Protein AF-A0A0D3B7G0-F1 (afdb_monomer_lite)

pLDDT: mean 74.79, std 9.03, range [39.84, 90.5]

InterPro domains:
  IPR006773 Proteasomal ubiquitin receptor Rpn13/ADRM1 [PTHR12225] (1-79)
  IPR032368 RPN13, DEUBAD domain [PF16550] (2-75)
  IPR038108 RPN13, DEUBAD domain superfamily [G3DSA:1.10.2020.20] (1-80)
  IPR044867 DEUBAD domain [PS51916] (1-81)

Foldseek 3Di:
DVPLVPDVPLVVCVVVDPPPQRDSVSVVCCCVDPVNVVVVVVVVVCQQVLVDDCVVVVQDCVQFPSHNVSSVVSVVVVVVD

Structure (mmCIF, N/CA/C/O backbone):
data_AF-A0A0D3B7G0-F1
#
_entry.id   AF-A0A0D3B7G0-F1
#
loop_
_atom_site.group_PDB
_atom_site.id
_atom_site.type_symbol
_atom_site.label_atom_id
_atom_site.label_alt_id
_atom_site.label_comp_id
_atom_site.label_asym_id
_atom_site.label_entity_id
_atom_site.label_seq_id
_atom_site.pdbx_PDB_ins_code
_atom_site.Cartn_x
_atom_site.Cartn_y
_atom_site.Cartn_z
_atom_site.occupancy
_atom_site.B_iso_or_equiv
_atom_site.auth_seq_id
_atom_site.auth_comp_id
_atom_site.auth_asym_id
_atom_site.auth_atom_id
_atom_site.pdbx_PDB_model_num
ATOM 1 N N . MET A 1 1 ? 15.756 -13.556 -9.774 1.00 57.53 1 MET A N 1
ATOM 2 C CA . MET A 1 1 ? 14.467 -12.920 -9.439 1.00 57.53 1 MET A CA 1
ATOM 3 C C . MET A 1 1 ? 13.358 -13.771 -10.046 1.00 57.53 1 MET A C 1
ATOM 5 O O . MET A 1 1 ? 13.047 -13.563 -11.201 1.00 57.53 1 MET A O 1
ATOM 9 N N . PRO A 1 2 ? 12.799 -14.768 -9.341 1.00 67.56 2 PRO A N 1
ATOM 10 C CA . PRO A 1 2 ? 11.951 -15.758 -10.009 1.00 67.56 2 PRO A CA 1
ATOM 11 C C . PRO A 1 2 ? 10.526 -15.252 -10.281 1.00 67.56 2 PRO A C 1
ATOM 13 O O . PRO A 1 2 ? 9.993 -15.510 -11.343 1.00 67.56 2 PRO A O 1
ATOM 16 N N . LEU A 1 3 ? 9.905 -14.495 -9.368 1.00 63.59 3 LEU A N 1
ATOM 17 C CA . LEU A 1 3 ? 8.461 -14.198 -9.442 1.00 63.59 3 LEU A CA 1
ATOM 18 C C . LEU A 1 3 ? 8.050 -13.149 -10.487 1.00 63.59 3 LEU A C 1
ATOM 20 O O . LEU A 1 3 ? 6.929 -13.195 -10.965 1.00 63.59 3 LEU A O 1
ATOM 24 N N . LEU A 1 4 ? 8.924 -12.204 -10.839 1.00 65.06 4 LEU A N 1
ATOM 25 C CA . LEU A 1 4 ? 8.654 -11.246 -11.927 1.00 65.06 4 LEU A CA 1
ATOM 26 C C . LEU A 1 4 ? 8.852 -11.875 -13.315 1.00 65.06 4 LEU A C 1
ATOM 28 O O . LEU A 1 4 ? 8.296 -11.387 -14.298 1.00 65.06 4 LEU A O 1
ATOM 32 N N . GLU A 1 5 ? 9.634 -12.955 -13.379 1.00 63.38 5 GLU A N 1
ATOM 33 C CA . GLU A 1 5 ? 9.895 -13.733 -14.595 1.00 63.38 5 GLU A CA 1
ATOM 34 C C . GLU A 1 5 ? 8.980 -14.961 -14.721 1.00 63.38 5 GLU A C 1
ATOM 36 O O . GLU A 1 5 ? 8.872 -15.550 -15.795 1.00 63.38 5 GLU A O 1
ATOM 41 N N . MET A 1 6 ? 8.309 -15.357 -13.638 1.00 60.00 6 MET A N 1
ATOM 42 C CA . MET A 1 6 ? 7.386 -16.487 -13.593 1.00 60.00 6 MET A CA 1
ATOM 43 C C . MET A 1 6 ? 5.953 -15.967 -13.493 1.00 60.00 6 MET A C 1
ATOM 45 O O . MET A 1 6 ? 5.651 -15.204 -12.586 1.00 60.00 6 MET A O 1
ATOM 49 N N . LEU A 1 7 ? 5.076 -16.464 -14.377 1.00 58.56 7 LEU A N 1
ATOM 50 C CA . LEU A 1 7 ? 3.658 -16.090 -14.564 1.00 58.56 7 LEU A CA 1
ATOM 51 C C . LEU A 1 7 ? 3.450 -14.816 -15.407 1.00 58.56 7 LEU A C 1
ATOM 53 O O . LEU A 1 7 ? 4.363 -13.998 -15.512 1.00 58.56 7 LEU A O 1
ATOM 57 N N . PRO A 1 8 ? 2.258 -14.621 -16.020 1.00 70.81 8 PRO A N 1
ATOM 58 C CA . PRO A 1 8 ? 1.927 -13.440 -16.830 1.00 70.81 8 PRO A CA 1
ATOM 59 C C . PRO A 1 8 ? 1.759 -12.170 -15.971 1.00 70.81 8 PRO A C 1
ATOM 61 O O . PRO A 1 8 ? 0.836 -11.385 -16.158 1.00 70.81 8 PRO A O 1
ATOM 64 N N . VAL A 1 9 ? 2.646 -11.955 -14.996 1.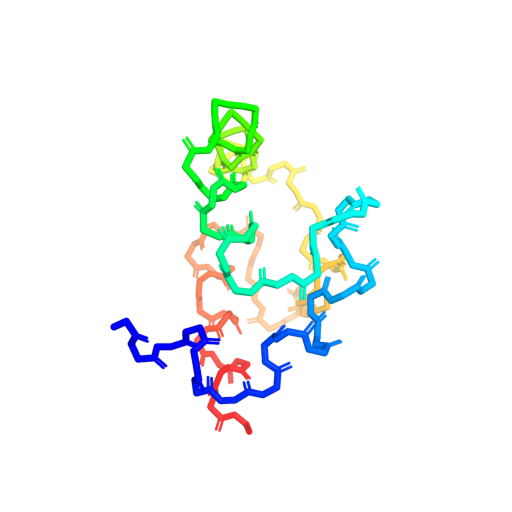00 69.75 9 VAL A N 1
ATOM 65 C CA . VAL A 1 9 ? 2.672 -10.798 -14.099 1.00 69.75 9 VAL A CA 1
ATOM 66 C C . VAL A 1 9 ? 2.793 -9.512 -14.909 1.00 69.75 9 VAL A C 1
ATOM 68 O O . VAL A 1 9 ? 2.062 -8.566 -14.647 1.00 69.75 9 VAL A O 1
ATOM 71 N N . GLN A 1 10 ? 3.636 -9.500 -15.945 1.00 70.44 10 GLN A N 1
ATOM 72 C CA . GLN A 1 10 ? 3.747 -8.362 -16.862 1.00 70.44 10 GLN A CA 1
ATOM 73 C C . GLN A 1 10 ? 2.425 -8.070 -17.588 1.00 70.44 10 GLN A C 1
ATOM 75 O O . GLN A 1 10 ? 1.995 -6.923 -17.588 1.00 70.44 10 GLN A O 1
ATOM 80 N N . GLU A 1 11 ? 1.734 -9.082 -18.129 1.00 73.75 11 GLU A N 1
ATOM 81 C CA . GLU A 1 11 ? 0.428 -8.879 -18.786 1.00 73.75 11 GLU A CA 1
ATOM 82 C C . GLU A 1 11 ? -0.672 -8.455 -17.807 1.00 73.75 11 GLU A C 1
ATOM 84 O O . GLU A 1 11 ? -1.556 -7.679 -18.156 1.00 73.75 11 GLU A O 1
ATOM 89 N N . ARG A 1 12 ? -0.639 -8.942 -16.562 1.00 76.81 12 ARG A N 1
ATOM 90 C CA . ARG A 1 12 ? -1.626 -8.543 -15.550 1.00 76.81 12 ARG A CA 1
ATOM 91 C C . ARG A 1 12 ? -1.369 -7.147 -14.995 1.00 76.81 12 ARG A C 1
ATOM 93 O O . ARG A 1 12 ? -2.319 -6.486 -14.589 1.00 76.81 12 ARG A O 1
ATOM 100 N N . LEU A 1 13 ? -0.114 -6.707 -14.958 1.00 77.25 13 LEU A N 1
ATOM 101 C CA . LEU A 1 13 ? 0.263 -5.382 -14.472 1.00 77.25 13 LEU A CA 1
ATOM 102 C C . LEU A 1 13 ? 0.251 -4.322 -15.575 1.00 77.25 13 LEU A C 1
ATOM 104 O O . LEU A 1 13 ? 0.135 -3.147 -15.248 1.00 77.25 13 LEU A O 1
ATOM 108 N N . SER A 1 14 ? 0.321 -4.688 -16.859 1.00 76.31 14 SER A N 1
ATOM 109 C CA . SER A 1 14 ? 0.459 -3.725 -17.961 1.00 76.31 14 SER A CA 1
ATOM 110 C C . SER A 1 14 ? -0.648 -2.669 -18.011 1.00 76.31 14 SER A C 1
ATOM 112 O O . SER A 1 14 ? -0.382 -1.537 -18.393 1.00 76.31 14 SER A O 1
ATOM 114 N N . SER A 1 15 ? -1.876 -2.995 -17.591 1.00 79.56 15 SER A N 1
ATOM 115 C CA . SER A 1 15 ? -2.994 -2.037 -17.502 1.00 79.56 15 SER A CA 1
ATOM 116 C C . SER A 1 15 ? -2.942 -1.105 -16.285 1.00 79.56 15 SER A C 1
ATOM 118 O O . SER A 1 15 ? -3.736 -0.172 -16.195 1.00 79.56 15 SER A O 1
ATOM 120 N N . HIS A 1 16 ? -2.052 -1.376 -15.332 1.00 82.44 16 HIS A N 1
ATOM 121 C CA . HIS A 1 16 ? -1.902 -0.643 -14.072 1.00 82.44 16 HIS A CA 1
ATOM 122 C C . HIS A 1 16 ? -0.547 0.061 -13.950 1.00 82.44 16 HIS A C 1
ATOM 124 O O . HIS A 1 16 ? -0.339 0.826 -13.007 1.00 82.44 16 HIS A O 1
ATOM 130 N N . LEU A 1 17 ? 0.378 -0.207 -14.873 1.00 82.06 17 LEU A N 1
ATOM 131 C CA . LEU A 1 17 ? 1.698 0.400 -14.892 1.00 82.06 17 LEU A CA 1
ATOM 132 C C . LEU A 1 17 ? 1.648 1.777 -15.571 1.00 82.06 17 LEU A C 1
ATOM 134 O O . LEU A 1 17 ? 0.887 1.978 -16.520 1.00 82.06 17 LEU A O 1
ATOM 138 N N . PRO A 1 18 ? 2.451 2.740 -15.092 1.00 80.88 18 PRO A N 1
ATOM 139 C CA . PRO A 1 18 ? 2.595 4.026 -15.755 1.00 80.88 18 PRO A CA 1
ATOM 140 C C . PRO A 1 18 ? 3.183 3.857 -17.161 1.00 80.88 18 PRO A C 1
ATOM 142 O O . PRO A 1 18 ? 3.969 2.940 -17.419 1.00 80.88 18 PRO A O 1
ATOM 145 N N . GLU A 1 19 ? 2.822 4.773 -18.062 1.00 76.88 19 GLU A N 1
ATOM 146 C CA . GLU A 1 19 ? 3.291 4.769 -19.449 1.00 76.88 19 GLU A CA 1
ATOM 147 C C . GLU A 1 19 ? 4.825 4.644 -19.502 1.00 76.88 19 GLU A C 1
ATOM 149 O O . GLU A 1 19 ? 5.552 5.376 -18.829 1.00 76.88 19 GLU A O 1
ATOM 154 N N . GLY A 1 20 ? 5.318 3.669 -20.269 1.00 69.75 20 GLY A N 1
ATOM 155 C CA . GLY A 1 20 ? 6.749 3.397 -20.427 1.00 69.75 20 GLY A CA 1
ATOM 156 C C . GLY A 1 20 ? 7.332 2.319 -19.508 1.00 69.75 20 GLY A C 1
ATOM 157 O O . GLY A 1 20 ? 8.412 1.831 -19.816 1.00 69.75 20 GLY A O 1
ATOM 158 N N . HIS A 1 21 ? 6.632 1.878 -18.457 1.00 64.69 21 HIS A N 1
ATOM 159 C CA . HIS A 1 21 ? 7.130 0.832 -17.553 1.00 64.69 21 HIS A CA 1
ATOM 160 C C . HIS A 1 21 ? 6.562 -0.538 -17.928 1.00 64.69 21 HIS A C 1
ATOM 162 O O . HIS A 1 21 ? 5.729 -1.084 -17.214 1.00 64.69 21 HIS A O 1
ATOM 168 N N . CYS A 1 22 ? 6.977 -1.085 -19.073 1.00 68.38 22 CYS A N 1
ATOM 169 C CA . CYS A 1 22 ? 6.447 -2.358 -19.583 1.00 68.38 22 CYS A CA 1
ATOM 170 C C . CYS A 1 22 ? 7.451 -3.514 -19.513 1.00 68.38 22 CYS A C 1
ATOM 172 O O . CYS A 1 22 ? 7.056 -4.658 -19.741 1.00 68.38 22 CYS A O 1
ATOM 174 N N . ARG A 1 23 ? 8.734 -3.251 -19.223 1.00 76.31 23 ARG A N 1
ATOM 175 C CA . ARG A 1 23 ? 9.740 -4.307 -19.059 1.00 76.31 23 ARG A CA 1
ATOM 176 C C . ARG A 1 23 ? 9.940 -4.667 -17.596 1.00 76.31 23 ARG A C 1
ATOM 178 O O . ARG A 1 23 ? 9.696 -3.870 -16.695 1.00 76.31 23 ARG A O 1
ATOM 185 N N . ALA A 1 24 ? 10.431 -5.882 -17.364 1.00 75.81 24 ALA A N 1
ATOM 186 C CA . ALA A 1 24 ? 10.740 -6.370 -16.022 1.00 75.81 24 ALA A CA 1
ATOM 187 C C . ALA A 1 24 ? 11.725 -5.451 -15.272 1.00 75.81 24 ALA A C 1
ATOM 189 O O . ALA A 1 24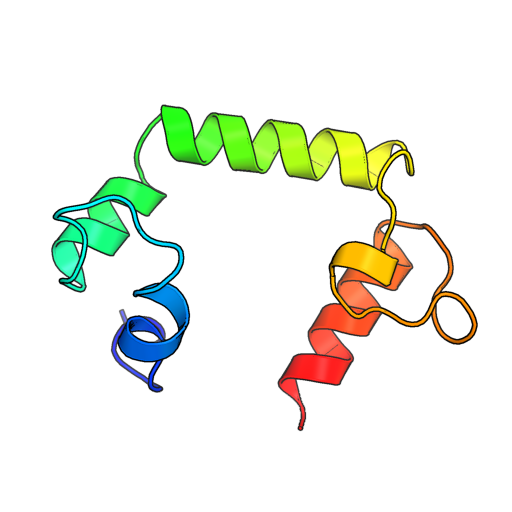 ? 11.556 -5.227 -14.077 1.00 75.81 24 ALA A O 1
ATOM 190 N N . GLU A 1 25 ? 12.716 -4.896 -15.975 1.00 79.25 25 GLU A N 1
ATOM 191 C CA . GLU A 1 25 ? 13.665 -3.914 -15.433 1.00 79.25 25 GLU A CA 1
ATOM 192 C C . GLU A 1 25 ? 12.971 -2.616 -14.989 1.00 79.25 25 GLU A C 1
ATOM 194 O O . GLU A 1 25 ? 13.168 -2.190 -13.852 1.00 79.25 25 GLU A O 1
ATOM 199 N N . ASP A 1 26 ? 12.072 -2.067 -15.809 1.00 80.62 26 ASP A N 1
ATOM 200 C CA . ASP A 1 26 ? 11.326 -0.849 -15.479 1.00 80.62 26 ASP A CA 1
ATOM 201 C C . ASP A 1 26 ? 10.414 -1.073 -14.267 1.00 80.62 26 ASP A C 1
ATOM 203 O O . ASP A 1 26 ? 10.322 -0.236 -13.371 1.00 80.62 26 ASP A O 1
ATOM 207 N N . ILE A 1 27 ? 9.752 -2.234 -14.199 1.00 80.12 27 ILE A N 1
ATOM 208 C CA . ILE A 1 27 ? 8.911 -2.601 -13.053 1.00 80.12 27 ILE A CA 1
ATOM 209 C C . ILE A 1 27 ? 9.760 -2.676 -11.780 1.00 80.12 27 ILE A C 1
ATOM 211 O O . ILE A 1 27 ? 9.328 -2.215 -10.727 1.00 80.12 27 ILE A O 1
ATOM 215 N N . LEU A 1 28 ? 10.976 -3.221 -11.851 1.00 81.06 28 LEU A N 1
ATOM 216 C CA . LEU A 1 28 ? 11.880 -3.278 -10.701 1.00 81.06 28 LEU A CA 1
ATOM 217 C C . LEU A 1 28 ? 12.322 -1.890 -10.242 1.00 81.06 28 LEU A C 1
ATOM 219 O O . LEU A 1 28 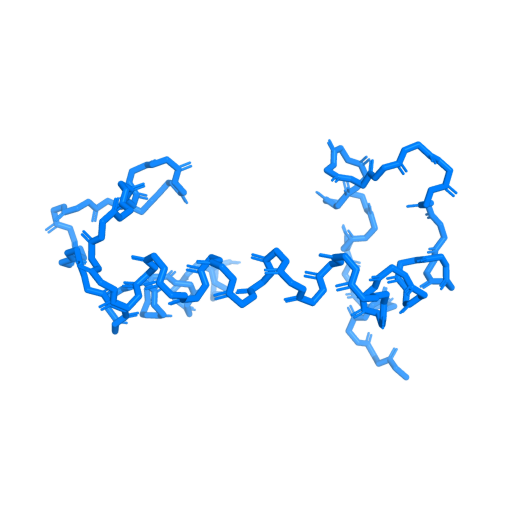? 12.365 -1.648 -9.033 1.00 81.06 28 LEU A O 1
ATOM 223 N N . GLU A 1 29 ? 12.628 -0.989 -11.173 1.00 85.31 29 GLU A N 1
ATOM 224 C CA . GLU A 1 29 ? 12.942 0.402 -10.845 1.00 85.31 29 GLU A CA 1
ATOM 225 C C . GLU A 1 29 ? 11.737 1.104 -10.209 1.00 85.31 29 GLU A C 1
ATOM 227 O O . GLU A 1 29 ? 11.873 1.760 -9.173 1.00 85.31 29 GLU A O 1
ATOM 232 N N . LEU A 1 30 ? 10.534 0.881 -10.747 1.00 85.12 30 LEU A N 1
ATOM 233 C CA . LEU A 1 30 ? 9.291 1.408 -10.191 1.00 85.12 30 LEU A CA 1
ATOM 234 C C . LEU A 1 30 ? 9.057 0.907 -8.761 1.00 85.12 30 LEU A C 1
ATOM 236 O O . LEU A 1 30 ? 8.789 1.721 -7.877 1.00 85.12 30 LEU A O 1
ATOM 240 N N . LEU A 1 31 ? 9.216 -0.397 -8.507 1.00 83.50 31 LEU A N 1
ATOM 241 C CA . LEU A 1 31 ? 9.070 -1.001 -7.174 1.00 83.50 31 LEU A CA 1
ATOM 242 C C . LEU A 1 31 ? 10.068 -0.428 -6.153 1.00 83.50 31 LEU A C 1
ATOM 244 O O . LEU A 1 31 ? 9.788 -0.398 -4.953 1.00 83.50 31 LEU A O 1
ATOM 248 N N . GLN A 1 32 ? 11.234 0.024 -6.615 1.00 85.19 32 GLN A N 1
ATOM 249 C CA . GLN A 1 32 ? 12.259 0.651 -5.777 1.00 85.19 32 GLN A CA 1
ATOM 250 C C . GLN A 1 32 ? 12.083 2.169 -5.649 1.00 85.19 32 GLN A C 1
ATOM 252 O O . GLN A 1 32 ? 12.689 2.786 -4.766 1.00 85.19 32 GLN A O 1
ATOM 257 N N . SER A 1 33 ? 11.247 2.773 -6.493 1.00 89.69 33 SER A N 1
ATOM 258 C CA . SER A 1 33 ? 11.080 4.217 -6.551 1.00 89.69 33 SER A CA 1
ATOM 259 C C . SER A 1 33 ? 10.490 4.786 -5.243 1.00 89.69 33 SER A C 1
ATOM 261 O O . SER A 1 33 ? 9.594 4.188 -4.631 1.00 89.69 33 SER A O 1
ATOM 263 N N . PRO A 1 34 ? 10.949 5.973 -4.798 1.00 90.50 34 PRO A N 1
ATOM 264 C CA . PRO A 1 34 ? 10.355 6.679 -3.664 1.00 90.50 34 PRO A CA 1
ATOM 265 C C . PRO A 1 34 ? 8.832 6.891 -3.758 1.00 90.50 34 PRO A C 1
ATOM 267 O O . PRO A 1 34 ? 8.163 6.638 -2.755 1.00 90.50 34 PRO A O 1
ATOM 270 N N . PRO A 1 35 ? 8.247 7.320 -4.901 1.00 88.12 35 PRO A N 1
ATOM 271 C CA . PRO A 1 35 ? 6.805 7.545 -4.981 1.00 88.12 35 PRO A CA 1
ATOM 272 C C . PRO A 1 35 ? 6.004 6.250 -4.831 1.00 88.12 35 PRO A C 1
ATOM 274 O O . PRO A 1 35 ? 5.007 6.243 -4.113 1.00 88.12 35 PRO A O 1
ATOM 277 N N . PHE A 1 36 ? 6.457 5.143 -5.428 1.00 88.12 36 PHE A N 1
ATOM 278 C CA . PHE A 1 36 ? 5.785 3.854 -5.267 1.00 88.12 36 PHE A CA 1
ATOM 279 C C . PHE A 1 36 ? 5.780 3.409 -3.801 1.00 88.12 36 PHE A C 1
ATOM 281 O O . PHE A 1 36 ? 4.736 3.054 -3.260 1.00 88.12 36 PHE A O 1
ATOM 288 N N . ARG A 1 37 ? 6.928 3.508 -3.119 1.00 88.06 37 ARG A N 1
ATOM 289 C CA . ARG A 1 37 ? 7.031 3.193 -1.686 1.00 88.06 37 ARG A CA 1
ATOM 290 C C . ARG A 1 37 ? 6.076 4.030 -0.839 1.00 88.06 37 ARG A C 1
ATOM 292 O O . ARG A 1 37 ? 5.354 3.473 -0.021 1.00 88.06 37 ARG A O 1
ATOM 299 N N . GLN A 1 38 ? 6.007 5.337 -1.087 1.00 90.12 38 GLN A N 1
ATOM 300 C CA . GLN A 1 38 ? 5.076 6.223 -0.384 1.00 90.12 38 GLN A CA 1
ATOM 301 C C . GLN A 1 38 ? 3.610 5.838 -0.620 1.00 90.12 38 GLN A C 1
ATOM 303 O O . GLN A 1 38 ? 2.811 5.878 0.314 1.00 90.12 38 GLN A O 1
ATOM 308 N N . GLN A 1 39 ? 3.251 5.439 -1.844 1.00 86.56 39 GLN A N 1
ATOM 309 C CA . GLN A 1 39 ? 1.901 4.963 -2.151 1.00 86.56 39 GLN A CA 1
ATOM 310 C C . GLN A 1 39 ? 1.576 3.653 -1.425 1.00 86.56 39 GLN A C 1
ATOM 312 O O . GLN A 1 39 ? 0.486 3.523 -0.870 1.00 86.56 39 GLN A O 1
ATOM 317 N N . VAL A 1 40 ? 2.523 2.713 -1.363 1.00 86.75 40 VAL A N 1
ATOM 318 C CA . VAL A 1 40 ? 2.367 1.453 -0.617 1.00 86.75 40 VAL A CA 1
ATOM 319 C C . VAL A 1 40 ? 2.241 1.705 0.887 1.00 86.75 40 VAL A C 1
ATOM 321 O O . VAL A 1 40 ? 1.399 1.087 1.542 1.00 86.75 40 VAL A O 1
ATOM 324 N N . ASP A 1 41 ? 3.020 2.632 1.442 1.00 85.56 41 ASP A N 1
ATOM 325 C CA . ASP A 1 41 ? 2.940 3.005 2.856 1.00 85.56 41 ASP A CA 1
ATOM 326 C C . ASP A 1 41 ? 1.595 3.664 3.189 1.00 85.56 41 ASP A C 1
ATOM 328 O O . ASP A 1 41 ? 0.944 3.290 4.168 1.00 85.56 41 ASP A O 1
ATOM 332 N N . ALA A 1 42 ? 1.130 4.594 2.347 1.00 84.94 42 ALA A N 1
ATOM 333 C CA . ALA A 1 42 ? -0.181 5.219 2.495 1.00 84.94 42 ALA A CA 1
ATOM 334 C C . ALA A 1 42 ? -1.310 4.180 2.415 1.00 84.94 42 ALA A C 1
ATOM 336 O O . ALA A 1 42 ? -2.198 4.160 3.267 1.00 84.94 42 ALA A O 1
ATOM 337 N N . PHE A 1 43 ? -1.244 3.264 1.447 1.00 83.56 43 PHE A N 1
ATOM 338 C CA . PHE A 1 43 ? -2.193 2.161 1.318 1.00 83.56 43 PHE A CA 1
ATOM 339 C C . PHE A 1 43 ? -2.187 1.252 2.556 1.00 83.56 43 PHE A C 1
ATOM 341 O O . PHE A 1 43 ? -3.243 0.946 3.109 1.00 83.56 43 PHE A O 1
ATOM 348 N N . THR A 1 44 ? -1.004 0.890 3.057 1.00 82.44 44 THR A N 1
ATOM 349 C CA . THR A 1 44 ? -0.840 0.078 4.273 1.00 82.44 44 THR A CA 1
ATOM 350 C C . THR A 1 44 ? -1.424 0.777 5.497 1.00 82.44 44 THR A C 1
ATOM 352 O O . THR A 1 44 ? -2.040 0.134 6.350 1.00 82.44 44 THR A O 1
ATOM 355 N N . TYR A 1 45 ? -1.254 2.095 5.595 1.00 82.88 45 TYR A N 1
ATOM 356 C CA . TYR A 1 45 ? -1.836 2.894 6.663 1.00 82.88 45 TYR A CA 1
ATOM 357 C C . TYR A 1 45 ? -3.368 2.875 6.613 1.00 82.88 45 TYR A C 1
ATOM 359 O O . TYR A 1 45 ? -3.996 2.573 7.625 1.00 82.88 45 TYR A O 1
ATOM 367 N N . VAL A 1 46 ? -3.973 3.115 5.445 1.00 81.75 46 VAL A N 1
ATOM 368 C CA . VAL A 1 46 ? -5.439 3.094 5.272 1.00 81.75 46 VAL A CA 1
ATOM 369 C C . VAL A 1 46 ? -6.016 1.692 5.515 1.00 81.75 46 VAL A C 1
ATOM 371 O O . VAL A 1 46 ? -7.057 1.551 6.160 1.00 81.75 46 VAL A O 1
ATOM 374 N N . LEU A 1 47 ? -5.311 0.641 5.082 1.00 77.06 47 LEU A N 1
ATOM 375 C CA . LEU A 1 47 ? -5.646 -0.744 5.425 1.00 77.06 47 LEU A CA 1
ATOM 376 C C . LEU A 1 47 ? -5.651 -0.955 6.944 1.00 77.06 47 LEU A C 1
ATOM 378 O O . LEU A 1 47 ? -6.597 -1.524 7.488 1.00 77.06 47 LEU A O 1
ATOM 382 N N . ARG A 1 48 ? -4.611 -0.482 7.646 1.00 76.69 48 ARG A N 1
ATOM 383 C CA . ARG A 1 48 ? -4.481 -0.593 9.111 1.00 76.69 48 ARG A CA 1
ATOM 384 C C . ARG A 1 48 ? -5.553 0.154 9.876 1.00 76.69 48 ARG A C 1
ATOM 386 O O . ARG A 1 48 ? -5.982 -0.331 10.919 1.00 76.69 48 ARG A O 1
ATOM 393 N N . THR A 1 49 ? -5.980 1.304 9.378 1.00 80.69 49 THR A N 1
ATOM 394 C CA . THR A 1 49 ? -7.039 2.090 10.012 1.00 80.69 49 THR A CA 1
ATOM 395 C C . THR A 1 49 ? -8.440 1.573 9.686 1.00 80.69 49 THR A C 1
ATOM 397 O O . THR A 1 49 ? -9.400 2.064 10.274 1.00 80.69 49 THR A O 1
ATOM 400 N N . GLY A 1 50 ? -8.575 0.583 8.791 1.00 71.31 50 GLY A N 1
ATOM 401 C CA . GLY A 1 50 ? -9.867 0.024 8.383 1.00 71.31 50 GLY A CA 1
ATOM 402 C C . GLY A 1 50 ? -10.728 1.009 7.588 1.00 71.31 50 GLY A C 1
ATOM 403 O O . GLY A 1 50 ? -11.938 0.833 7.503 1.00 71.31 50 GLY A O 1
ATOM 404 N N . GLN A 1 51 ? -10.120 2.060 7.029 1.00 71.38 51 GLN A N 1
ATOM 405 C CA . GLN A 1 51 ? -10.819 3.104 6.269 1.00 71.38 51 GLN A CA 1
ATOM 406 C C . GLN A 1 51 ? -10.979 2.760 4.782 1.00 71.38 51 GLN A C 1
ATOM 408 O O . GLN A 1 51 ? -11.446 3.589 4.005 1.00 71.38 51 GLN A O 1
ATOM 413 N N . ILE A 1 52 ? -10.573 1.557 4.375 1.00 74.56 52 ILE A N 1
ATOM 414 C CA . ILE A 1 52 ? -10.649 1.111 2.989 1.00 74.56 52 ILE A CA 1
ATOM 415 C C . ILE A 1 52 ? -11.874 0.233 2.761 1.00 74.56 52 ILE A C 1
ATOM 417 O O . ILE A 1 52 ? -12.174 -0.671 3.543 1.00 74.56 52 ILE A O 1
ATOM 421 N N . ASP A 1 53 ? -12.562 0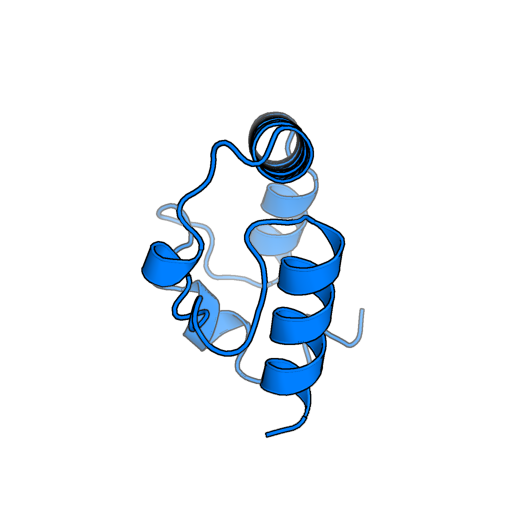.482 1.654 1.00 76.00 53 ASP A N 1
ATOM 422 C CA . ASP A 1 53 ? -13.633 -0.388 1.198 1.00 76.00 53 ASP A CA 1
ATOM 423 C C . ASP A 1 53 ? -13.034 -1.587 0.449 1.00 76.00 53 ASP A C 1
ATOM 425 O O . ASP A 1 53 ? -12.553 -1.471 -0.680 1.00 76.00 53 ASP A O 1
ATOM 429 N N . LEU A 1 54 ? -13.050 -2.751 1.100 1.00 74.19 54 LEU A N 1
ATOM 430 C CA . LEU A 1 54 ? -12.504 -3.992 0.550 1.00 74.19 54 LEU A CA 1
ATOM 431 C C . LEU A 1 54 ? -13.284 -4.503 -0.676 1.00 74.19 54 LEU A C 1
ATOM 433 O O . LEU A 1 54 ? -12.718 -5.235 -1.490 1.00 74.19 54 LEU A O 1
ATOM 437 N N . THR A 1 55 ? -14.536 -4.070 -0.872 1.00 74.75 55 THR A N 1
ATOM 438 C CA . THR A 1 55 ? -15.333 -4.451 -2.052 1.00 74.75 55 THR A CA 1
ATOM 439 C C . THR A 1 55 ? -14.720 -3.924 -3.349 1.00 74.75 55 THR A C 1
ATOM 441 O O . THR A 1 55 ? -14.826 -4.575 -4.387 1.00 74.75 55 THR A O 1
ATOM 444 N N . GLN A 1 56 ? -13.994 -2.799 -3.290 1.00 72.88 56 GLN A N 1
ATOM 445 C CA . GLN A 1 56 ? -13.279 -2.232 -4.440 1.00 72.88 56 GLN A CA 1
ATOM 446 C C . GLN A 1 56 ? -12.121 -3.121 -4.912 1.00 72.88 56 GLN A C 1
ATOM 448 O O . GLN A 1 56 ? -11.691 -3.023 -6.058 1.00 72.88 56 GLN A O 1
ATOM 453 N N . PHE A 1 57 ? -11.652 -4.017 -4.043 1.00 74.19 57 PHE A N 1
ATOM 454 C CA . PHE A 1 57 ? -10.616 -5.007 -4.333 1.00 74.19 57 PHE A CA 1
ATOM 455 C C . PHE A 1 57 ? -11.207 -6.385 -4.665 1.00 74.19 57 PHE A C 1
ATOM 457 O O . PHE A 1 57 ? -10.469 -7.363 -4.753 1.00 74.19 57 PHE A O 1
ATOM 464 N N . GLY A 1 58 ? -12.531 -6.481 -4.842 1.00 72.50 58 GLY A N 1
ATOM 465 C CA . GLY A 1 58 ? -13.222 -7.741 -5.121 1.00 72.50 58 GLY A CA 1
ATOM 466 C C . GLY A 1 58 ? -13.306 -8.684 -3.918 1.00 72.50 58 GLY A C 1
ATOM 467 O O . GLY A 1 58 ? -13.603 -9.864 -4.089 1.00 72.50 58 GLY A O 1
ATOM 468 N N . ILE A 1 59 ? -13.042 -8.186 -2.707 1.00 74.62 59 ILE A N 1
ATOM 469 C CA . ILE A 1 59 ? -13.115 -8.973 -1.477 1.00 74.62 59 ILE A CA 1
ATOM 470 C C . ILE A 1 59 ? -14.536 -8.884 -0.935 1.00 74.62 59 ILE A C 1
ATOM 472 O O . ILE A 1 59 ? -15.035 -7.796 -0.646 1.00 74.62 59 ILE A O 1
ATOM 476 N N . ASP A 1 60 ? -15.185 -10.039 -0.792 1.00 74.31 60 ASP A N 1
ATOM 477 C CA . ASP A 1 60 ? -16.558 -10.104 -0.302 1.00 74.31 60 ASP A CA 1
ATOM 478 C C . ASP A 1 60 ? -16.604 -9.822 1.214 1.00 74.31 60 ASP A C 1
ATOM 480 O O . ASP A 1 60 ? -16.066 -10.610 2.006 1.00 74.31 60 ASP A O 1
ATOM 484 N N . PRO A 1 61 ? -17.262 -8.733 1.649 1.00 67.12 61 PRO A N 1
ATOM 485 C CA . PRO A 1 61 ? -17.330 -8.350 3.055 1.00 67.12 61 PRO A CA 1
ATOM 486 C C . PRO A 1 61 ? -18.186 -9.314 3.890 1.00 67.12 61 PRO A C 1
ATOM 488 O O . PRO A 1 61 ? -18.130 -9.297 5.119 1.00 67.12 61 PRO A O 1
ATOM 491 N N . SER A 1 62 ? -18.976 -10.173 3.238 1.00 73.56 62 SER A N 1
ATOM 492 C CA . SER A 1 62 ? -19.746 -11.237 3.889 1.00 73.56 62 SER A CA 1
ATOM 493 C C . SER A 1 62 ? -18.852 -12.411 4.297 1.00 73.56 62 SER A C 1
ATOM 495 O O . SER A 1 62 ? -19.170 -13.116 5.255 1.00 73.56 62 SER A O 1
ATOM 497 N N . LYS A 1 63 ? -17.736 -12.627 3.583 1.00 72.25 63 LYS A N 1
ATOM 498 C CA . LYS A 1 63 ? -16.723 -13.648 3.905 1.00 72.25 63 LYS A CA 1
ATOM 499 C C . LYS A 1 63 ? -15.607 -13.110 4.799 1.00 72.25 63 LYS A C 1
ATOM 501 O O . LYS A 1 63 ? -15.120 -13.842 5.657 1.00 72.25 63 LYS A O 1
ATOM 506 N N . TYR A 1 64 ? -15.203 -11.858 4.600 1.00 69.88 64 TYR A N 1
ATOM 507 C CA . TYR A 1 64 ? -14.018 -11.266 5.219 1.00 69.88 64 TYR A CA 1
ATOM 508 C C . TYR A 1 64 ? -14.391 -9.966 5.939 1.00 69.88 64 TYR A C 1
ATOM 510 O O . TYR A 1 64 ? -15.076 -9.113 5.387 1.00 69.88 64 TYR A O 1
ATOM 518 N N . LYS A 1 65 ? -13.947 -9.786 7.190 1.00 67.62 65 LYS A N 1
ATOM 519 C CA . LYS A 1 65 ? -14.198 -8.535 7.930 1.00 67.62 65 LYS A CA 1
ATOM 520 C C . LYS A 1 65 ? -13.403 -7.378 7.306 1.00 67.62 65 LYS A C 1
ATOM 522 O O . LYS A 1 65 ? -12.409 -7.596 6.628 1.00 67.62 65 LYS A O 1
ATOM 527 N N . PHE A 1 66 ? -13.757 -6.131 7.610 1.00 66.94 66 PHE A N 1
ATOM 528 C CA . PHE A 1 66 ? -13.006 -4.940 7.171 1.00 66.94 66 PHE A CA 1
ATOM 529 C C . PHE A 1 66 ? -11.717 -4.710 7.985 1.00 66.94 66 PHE A C 1
ATOM 531 O O . PHE A 1 66 ? -11.472 -3.626 8.506 1.00 66.94 66 PHE A O 1
ATOM 538 N N . THR A 1 67 ? -10.911 -5.757 8.173 1.00 69.50 67 THR A N 1
ATOM 539 C CA . THR A 1 67 ? -9.655 -5.695 8.933 1.00 69.50 67 THR A CA 1
ATOM 540 C C . THR A 1 67 ? -8.468 -6.049 8.049 1.00 69.50 67 THR A C 1
ATOM 542 O O . THR A 1 67 ? -8.614 -6.782 7.073 1.00 69.50 67 THR A O 1
ATOM 545 N N . VAL A 1 68 ? -7.272 -5.585 8.424 1.00 67.88 68 VAL A N 1
ATOM 546 C CA . VAL A 1 68 ? -6.016 -5.942 7.734 1.00 67.88 68 VAL A CA 1
ATOM 547 C C . VAL A 1 68 ? -5.844 -7.451 7.623 1.00 67.88 68 VAL A C 1
ATOM 549 O O . VAL A 1 68 ? -5.440 -7.946 6.579 1.00 67.88 68 VAL A O 1
ATOM 552 N N . VAL A 1 69 ? -6.156 -8.180 8.697 1.00 72.06 69 VAL A N 1
ATOM 553 C CA . VAL A 1 69 ? -6.023 -9.642 8.737 1.00 72.06 69 VAL A CA 1
ATOM 554 C C . VAL A 1 69 ? -6.913 -1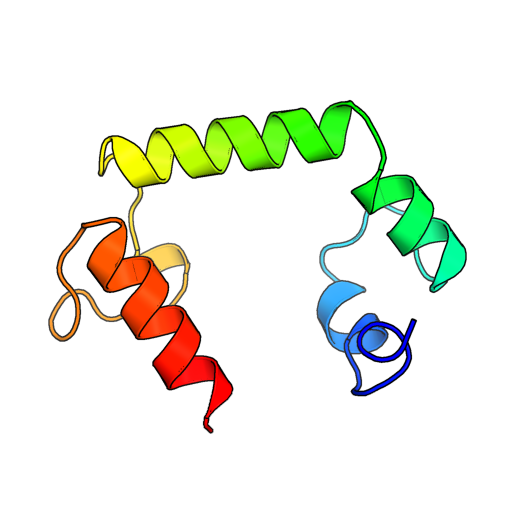0.271 7.673 1.00 72.06 69 VAL A C 1
ATOM 556 O O . VAL A 1 69 ? -6.439 -11.057 6.869 1.00 72.06 69 VAL A O 1
ATOM 559 N N . SER A 1 70 ? -8.164 -9.831 7.594 1.00 72.38 70 SER A N 1
ATOM 560 C CA . SER A 1 70 ? -9.125 -10.317 6.608 1.00 72.38 70 SER A CA 1
ATOM 561 C C . SER A 1 70 ? -8.760 -9.955 5.164 1.00 72.38 70 SER A C 1
ATOM 563 O O . SER A 1 70 ? -9.028 -10.743 4.264 1.00 72.38 70 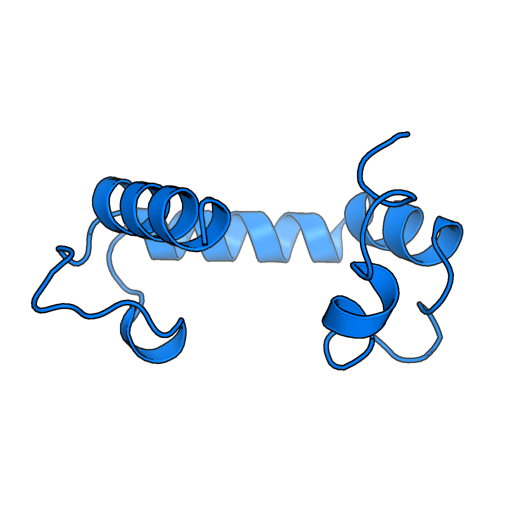SER A O 1
ATOM 565 N N . PHE A 1 71 ? -8.108 -8.809 4.928 1.00 73.88 71 PHE A N 1
ATOM 566 C CA . PHE A 1 71 ? -7.538 -8.483 3.615 1.00 73.88 71 PHE A CA 1
ATOM 567 C C . PHE A 1 71 ? -6.409 -9.451 3.230 1.00 73.88 71 PHE A C 1
ATOM 569 O O . PHE A 1 71 ? -6.384 -9.951 2.109 1.00 73.88 71 PHE A O 1
ATOM 576 N N . LEU A 1 72 ? -5.494 -9.744 4.161 1.00 76.44 72 LEU A N 1
ATOM 577 C CA . LEU A 1 72 ? -4.394 -10.685 3.929 1.00 76.44 72 LEU A CA 1
ATOM 578 C C . LEU A 1 72 ? -4.903 -12.121 3.727 1.00 76.44 72 LEU A C 1
ATOM 580 O O . LEU A 1 72 ? -4.415 -12.814 2.839 1.00 76.44 72 LEU A O 1
ATOM 584 N N . GLU A 1 73 ? -5.912 -12.542 4.495 1.00 77.56 73 GLU A N 1
ATOM 585 C CA . GLU A 1 73 ? -6.589 -13.834 4.327 1.00 77.56 73 GLU A CA 1
ATOM 586 C C . GLU A 1 73 ? -7.265 -13.944 2.953 1.00 77.56 73 GLU A C 1
ATOM 588 O O . GLU A 1 73 ? -7.132 -14.967 2.285 1.00 77.56 73 GLU A O 1
ATOM 593 N N . ALA A 1 74 ? -7.948 -12.889 2.498 1.00 75.88 74 ALA A N 1
ATOM 594 C CA . ALA A 1 74 ? -8.567 -12.864 1.174 1.00 75.88 74 ALA A CA 1
ATOM 595 C C . ALA A 1 74 ? -7.526 -12.910 0.042 1.00 75.88 74 ALA A C 1
ATOM 597 O O . ALA A 1 74 ? -7.742 -13.580 -0.969 1.00 75.88 74 ALA A O 1
ATOM 598 N N . LEU A 1 75 ? -6.380 -12.240 0.216 1.00 73.50 75 LEU A N 1
ATOM 599 C CA . LEU A 1 75 ? -5.280 -12.283 -0.746 1.00 73.50 75 LEU A CA 1
ATOM 600 C C . LEU A 1 75 ? -4.687 -13.698 -0.852 1.00 73.50 75 LEU A C 1
ATOM 602 O O . LEU A 1 75 ? -4.472 -14.190 -1.959 1.00 73.50 75 LEU A O 1
ATOM 606 N N . GLU A 1 76 ? -4.470 -14.376 0.277 1.00 73.62 76 GLU A N 1
ATOM 607 C CA . GLU A 1 76 ? -3.955 -15.751 0.302 1.00 73.62 76 GLU A CA 1
ATOM 608 C C . GLU A 1 76 ? -4.941 -16.759 -0.320 1.00 73.62 76 GLU A C 1
ATOM 610 O O . GLU A 1 76 ? -4.520 -17.641 -1.072 1.00 73.62 76 GLU A O 1
ATOM 615 N N . ASP A 1 77 ? -6.247 -16.595 -0.077 1.00 71.69 77 ASP A N 1
ATOM 616 C CA . ASP A 1 77 ? -7.306 -17.418 -0.686 1.00 71.69 77 ASP A CA 1
ATOM 617 C C . ASP A 1 77 ? -7.349 -17.229 -2.213 1.00 71.69 77 ASP A C 1
ATOM 619 O O . ASP A 1 77 ? -7.395 -18.202 -2.966 1.00 71.69 77 ASP A O 1
ATOM 623 N N . SER A 1 78 ? -7.220 -15.982 -2.683 1.00 63.34 78 SER A N 1
ATOM 624 C CA . SER A 1 78 ? -7.207 -15.660 -4.117 1.00 63.34 78 SER A CA 1
ATOM 625 C C . SER A 1 78 ? -5.969 -16.175 -4.867 1.00 63.34 78 SER A C 1
ATOM 627 O O . SER A 1 78 ? -6.050 -16.446 -6.063 1.00 63.34 78 SER A O 1
ATOM 629 N N . GLY A 1 79 ? -4.832 -16.350 -4.182 1.00 58.12 79 GLY A N 1
ATOM 630 C CA . GLY A 1 79 ? -3.593 -16.878 -4.766 1.00 58.12 79 GLY A CA 1
ATOM 631 C C . GLY A 1 79 ? -3.546 -18.405 -4.900 1.00 58.12 79 GLY A C 1
ATOM 632 O O . GLY A 1 79 ? -2.596 -18.934 -5.477 1.00 58.12 79 GLY A O 1
ATOM 633 N N . ARG A 1 80 ? -4.539 -19.120 -4.356 1.00 53.09 80 ARG A N 1
ATOM 634 C CA . ARG A 1 80 ? -4.656 -20.590 -4.396 1.00 53.09 80 ARG A CA 1
ATOM 635 C C . ARG A 1 80 ? -5.588 -21.123 -5.492 1.00 53.09 80 ARG A C 1
ATOM 637 O O . ARG A 1 80 ? -5.724 -22.344 -5.588 1.00 53.09 80 ARG A O 1
ATOM 644 N N . ALA A 1 81 ? -6.218 -20.246 -6.272 1.00 39.84 81 ALA A N 1
ATOM 645 C CA . ALA A 1 81 ? -7.150 -20.601 -7.345 1.00 39.84 81 ALA A CA 1
ATOM 646 C C . ALA A 1 81 ? -6.458 -20.797 -8.702 1.00 39.84 81 ALA A C 1
ATOM 648 O O . ALA A 1 81 ? -5.547 -20.002 -9.030 1.00 39.84 81 ALA A O 1
#

Sequence (81 aa):
MPLLEMLPVQERLSSHLPEGHCRAEDILELLQSPPFRQQVDAFTYVLRTGQIDLTQFGIDPSKYKFTVVSFLEALEDSGRA

Secondary structure (DSSP, 8-state):
-HHHHSSTHHHHHTTTSPTT--SHHHHHHHHHSHHHHHHHHHHHHHHHHT-S-GGGGT--TTTS-SSHHHHHHHHHHHTT-

Radius of gyration: 14.59 Å; chains: 1; bounding box: 34×28×30 Å

Organism: NCBI:txid109376